Protein AF-A0A9D8L9W2-F1 (afdb_monomer_lite)

pLDDT: mean 71.3, std 14.67, range [38.94, 97.94]

Radius of gyration: 32.03 Å; chains: 1; bounding box: 84×55×63 Å

Foldseek 3Di:
DDDDPDDPDPPQDDDPWDADPVRDTDDDPPPDRPDDDCVVVVVCVCVPPVNVVVVVVVVVVVVVVVVVVCCVPVNPVDPPPPVPDDDDDPDDPDD

Sequence (95 aa):
MAEVPSRHEPTVAQVDRLIDENGAPIEIPEDSELKLTHAVEESVGGTGPTAWWRAGLIALAIVVVMLLAFQLLLGKTGIDMVPGTPTAATQPAQP

Secondary structure (DSSP, 8-state):
-PPPPP-----PPP-S--B-TTS-B----TT------THHHHHHHHHSHHHHHHHHHHHHHHHHHHHHHHHHHH------PPTT------PPPP-

Structure (mmCIF, N/CA/C/O backbone):
data_AF-A0A9D8L9W2-F1
#
_entry.id   AF-A0A9D8L9W2-F1
#
loop_
_atom_site.group_PDB
_atom_site.id
_atom_site.type_symbol
_atom_site.label_atom_id
_atom_site.label_alt_id
_atom_site.label_comp_id
_atom_site.label_asym_id
_atom_site.label_entity_id
_atom_site.label_seq_id
_atom_site.pdbx_PDB_ins_code
_atom_site.Cartn_x
_atom_site.Cartn_y
_atom_site.Cartn_z
_atom_site.occupancy
_atom_site.B_iso_or_equiv
_atom_site.auth_seq_id
_atom_site.auth_comp_id
_atom_site.auth_asym_id
_atom_site.auth_atom_id
_atom_site.pdbx_PDB_model_num
ATOM 1 N N . MET A 1 1 ? -10.429 -38.051 31.121 1.00 38.94 1 MET A N 1
ATOM 2 C CA . MET A 1 1 ? -11.486 -37.022 31.178 1.00 38.94 1 MET A CA 1
ATOM 3 C C . MET A 1 1 ? -10.758 -35.692 31.197 1.00 38.94 1 MET A C 1
ATOM 5 O O . MET A 1 1 ? -9.989 -35.483 32.121 1.00 38.94 1 MET A O 1
ATOM 9 N N . ALA A 1 2 ? -10.827 -34.912 30.117 1.00 45.69 2 ALA A N 1
ATOM 10 C CA . ALA A 1 2 ? -10.111 -33.640 30.021 1.00 45.69 2 ALA A CA 1
ATOM 11 C C . ALA A 1 2 ? -10.992 -32.533 30.606 1.00 45.69 2 ALA A C 1
ATOM 13 O O . ALA A 1 2 ? -12.154 -32.408 30.223 1.00 45.69 2 ALA A O 1
ATOM 14 N N . GLU A 1 3 ? -10.445 -31.790 31.560 1.00 54.47 3 GLU A N 1
ATOM 15 C CA . GLU A 1 3 ? -11.106 -30.672 32.224 1.00 54.47 3 GLU A CA 1
ATOM 16 C C . GLU A 1 3 ? -11.204 -29.488 31.257 1.00 54.47 3 GLU A C 1
ATOM 18 O O . GLU A 1 3 ? -10.214 -29.092 30.639 1.00 54.47 3 GLU A O 1
ATOM 23 N N . VAL A 1 4 ? -12.417 -28.970 31.065 1.00 63.72 4 VAL A N 1
ATOM 24 C CA . VAL A 1 4 ? -12.665 -27.805 30.210 1.00 63.72 4 VAL A CA 1
ATOM 25 C C . VAL A 1 4 ? -12.271 -26.565 31.015 1.00 63.72 4 VAL A C 1
ATOM 27 O O . VAL A 1 4 ? -12.854 -26.353 32.078 1.00 63.72 4 VAL A O 1
ATOM 30 N N . PRO A 1 5 ? -11.304 -25.744 30.565 1.00 55.22 5 PRO A N 1
ATOM 31 C CA . PRO A 1 5 ? -10.909 -24.559 31.310 1.00 55.22 5 PRO A CA 1
ATOM 32 C C . PRO A 1 5 ? -12.078 -23.572 31.358 1.00 55.22 5 PRO A C 1
ATOM 34 O O . PRO A 1 5 ? -12.639 -23.199 30.324 1.00 55.22 5 PRO A O 1
ATOM 37 N N . SER A 1 6 ? -12.447 -23.168 32.572 1.00 58.28 6 SER A N 1
ATOM 38 C CA . SER A 1 6 ? -13.485 -22.181 32.854 1.00 58.28 6 SER A CA 1
ATOM 39 C C . SER A 1 6 ? -13.187 -20.892 32.093 1.00 58.28 6 SER A C 1
ATOM 41 O O . SER A 1 6 ? -12.154 -20.254 32.304 1.00 58.28 6 SER A O 1
ATOM 43 N N . ARG A 1 7 ? -14.080 -20.517 31.174 1.00 54.25 7 ARG A N 1
ATOM 44 C CA . ARG A 1 7 ? -13.993 -19.266 30.420 1.00 54.25 7 ARG A CA 1
ATOM 45 C C . ARG A 1 7 ? -14.114 -18.117 31.429 1.00 54.25 7 ARG A C 1
ATOM 47 O O . ARG A 1 7 ? -15.145 -17.986 32.076 1.00 54.25 7 ARG A O 1
ATOM 54 N N . HIS A 1 8 ? -13.044 -17.346 31.609 1.00 55.28 8 HIS A N 1
ATOM 55 C CA . HIS A 1 8 ? -13.056 -16.141 32.435 1.00 55.28 8 HIS A CA 1
ATOM 56 C C . HIS A 1 8 ? -14.029 -15.151 31.787 1.00 55.28 8 HIS A C 1
ATOM 58 O O . HIS A 1 8 ? -13.773 -14.683 30.676 1.00 55.28 8 HIS A O 1
ATOM 64 N N . GLU A 1 9 ? -15.178 -14.914 32.418 1.00 58.56 9 GLU A N 1
ATOM 65 C CA . GLU A 1 9 ? -16.089 -13.863 31.976 1.00 58.56 9 GLU A CA 1
ATOM 66 C C . GLU A 1 9 ? -15.380 -12.516 32.155 1.00 58.56 9 GLU A C 1
ATOM 68 O O . GLU A 1 9 ? -14.788 -12.275 33.211 1.00 58.56 9 GLU A O 1
ATOM 73 N N . PRO A 1 10 ? -15.341 -11.666 31.117 1.00 55.44 10 PRO A N 1
ATOM 74 C CA . PRO A 1 10 ? -14.670 -10.385 31.218 1.00 55.44 10 PRO A CA 1
ATOM 75 C C . PRO A 1 10 ? -15.379 -9.540 32.276 1.00 55.44 10 PRO A C 1
ATOM 77 O O . PRO A 1 10 ? -16.590 -9.352 32.214 1.00 55.44 10 PRO A O 1
ATOM 80 N N . THR A 1 11 ? -14.620 -9.018 33.238 1.00 59.91 11 THR A N 1
ATOM 81 C CA . THR A 1 11 ? -15.116 -8.033 34.201 1.00 59.91 11 THR A CA 1
ATOM 82 C C . THR A 1 11 ? -15.617 -6.811 33.434 1.00 59.91 11 THR A C 1
ATOM 84 O O . THR A 1 11 ? -14.826 -6.000 32.952 1.00 59.91 11 THR A O 1
ATOM 87 N N . VAL A 1 12 ? -16.936 -6.704 33.280 1.00 62.12 12 VAL A N 1
ATOM 88 C CA . VAL A 1 12 ? -17.594 -5.552 32.663 1.00 62.12 12 VAL A CA 1
ATOM 89 C C . VAL A 1 12 ? -17.420 -4.354 33.597 1.00 62.12 12 VAL A C 1
ATOM 91 O O . VAL A 1 12 ? -17.563 -4.476 34.814 1.00 62.12 12 VAL A O 1
ATOM 94 N N . ALA A 1 13 ? -17.071 -3.194 33.043 1.00 61.59 13 ALA A N 1
ATOM 95 C CA . ALA A 1 13 ? -16.940 -1.975 33.828 1.00 61.59 13 ALA A CA 1
ATOM 96 C C . ALA A 1 13 ? -18.312 -1.576 34.403 1.00 61.59 13 ALA A C 1
ATOM 98 O O . ALA A 1 13 ? -19.233 -1.275 33.647 1.00 61.59 13 ALA A O 1
ATOM 99 N N . GLN A 1 14 ? -18.444 -1.558 35.733 1.00 60.50 14 GLN A N 1
ATOM 100 C CA . GLN A 1 14 ? -19.571 -0.901 36.397 1.00 60.50 14 GLN A CA 1
ATOM 101 C C . GLN A 1 14 ? -19.315 0.604 36.391 1.00 60.50 14 GLN A C 1
ATOM 103 O O . GLN A 1 14 ? -18.316 1.070 36.937 1.00 60.50 14 GLN A O 1
ATOM 108 N N . VAL A 1 15 ? -20.199 1.353 35.741 1.00 66.25 15 VAL A N 1
ATOM 109 C CA . VAL A 1 15 ? -20.116 2.810 35.627 1.00 66.25 15 VAL A CA 1
ATOM 110 C C . VAL A 1 15 ? -21.412 3.425 36.142 1.00 66.25 15 VAL A C 1
ATOM 112 O O . VAL A 1 15 ? -22.494 3.002 35.750 1.00 66.25 15 VAL A O 1
ATOM 115 N N . ASP A 1 16 ? -21.301 4.428 37.017 1.00 73.81 16 ASP A N 1
ATOM 116 C CA . ASP A 1 16 ? -22.464 5.064 37.658 1.00 73.81 16 ASP A CA 1
ATOM 117 C C . ASP A 1 16 ? -23.309 5.898 36.679 1.00 73.81 16 ASP A C 1
ATOM 119 O O . ASP A 1 16 ? -24.495 6.137 36.911 1.00 73.81 16 ASP A O 1
ATOM 123 N N . ARG A 1 17 ? -22.699 6.403 35.596 1.00 73.19 17 ARG A N 1
ATOM 124 C CA . ARG A 1 17 ? -23.374 7.238 34.595 1.00 73.19 17 ARG A CA 1
ATOM 125 C C . ARG A 1 17 ? -22.678 7.165 33.241 1.00 73.19 17 ARG A C 1
ATOM 127 O O . ARG A 1 17 ? -21.460 7.299 33.158 1.00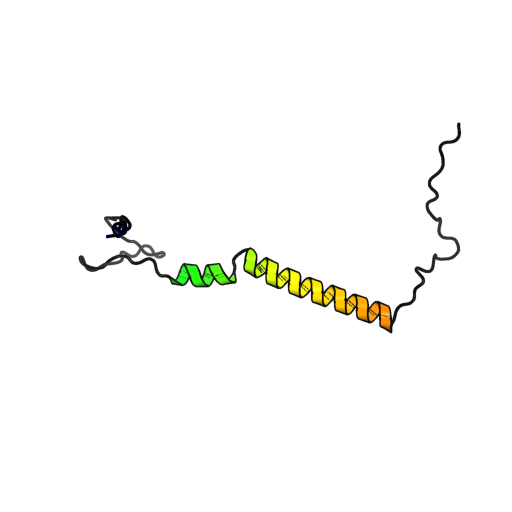 73.19 17 ARG A O 1
ATOM 134 N N . LEU A 1 18 ? -23.474 7.047 32.183 1.00 77.81 18 LEU A N 1
ATOM 135 C CA . LEU A 1 18 ? -23.024 7.164 30.800 1.00 77.81 18 LEU A CA 1
ATOM 136 C C . LEU A 1 18 ? -23.470 8.490 30.202 1.00 77.81 18 LEU A C 1
ATOM 138 O O . LEU A 1 18 ? -24.606 8.919 30.401 1.00 77.81 18 LEU A O 1
ATOM 142 N N . ILE A 1 19 ? -22.558 9.121 29.472 1.00 81.44 19 ILE A N 1
ATOM 143 C CA . ILE A 1 19 ? -22.748 10.405 28.802 1.00 81.44 19 ILE A CA 1
ATOM 144 C C . ILE A 1 19 ? -22.303 10.236 27.344 1.00 81.44 19 ILE A C 1
ATOM 146 O O . ILE A 1 19 ? -21.256 9.633 27.105 1.00 81.44 19 ILE A O 1
ATOM 150 N N . ASP A 1 20 ? -23.090 10.738 26.392 1.00 82.69 20 ASP A N 1
ATOM 151 C CA . ASP A 1 20 ? -22.758 10.725 24.960 1.00 82.69 20 ASP A CA 1
ATOM 152 C C . ASP A 1 20 ? -21.759 11.839 24.568 1.00 82.69 20 ASP A C 1
ATOM 154 O O . ASP A 1 20 ? -21.396 12.694 25.384 1.00 82.69 20 ASP A O 1
ATOM 158 N N . GLU A 1 21 ? -21.318 11.875 23.303 1.00 84.25 21 GLU A N 1
ATOM 159 C CA . GLU A 1 21 ? -20.414 12.929 22.808 1.00 84.25 21 GLU A CA 1
ATOM 160 C C . GLU A 1 21 ? -20.995 14.356 22.853 1.00 84.25 21 GLU A C 1
ATOM 162 O O . GLU A 1 21 ? -20.251 15.332 22.738 1.00 84.25 21 GLU A O 1
ATOM 167 N N . ASN A 1 22 ? -22.305 14.492 23.048 1.00 86.12 22 ASN A N 1
ATOM 168 C CA . ASN A 1 22 ? -23.027 15.758 23.121 1.00 86.12 22 ASN A CA 1
ATOM 169 C C . ASN A 1 22 ? -23.324 16.179 24.572 1.00 86.12 22 ASN A C 1
ATOM 171 O O . ASN A 1 22 ? -23.939 17.224 24.798 1.00 86.12 22 ASN A O 1
ATOM 175 N N . GLY A 1 23 ? -22.881 15.396 25.562 1.00 79.12 23 GLY A N 1
ATOM 176 C CA . GLY A 1 23 ? -23.120 15.651 26.980 1.00 79.12 23 GLY A CA 1
ATOM 177 C C . GLY A 1 23 ? -24.487 15.180 27.490 1.00 79.12 23 GLY A C 1
ATOM 178 O O . GLY A 1 23 ? -24.853 15.503 28.623 1.00 79.12 23 GLY A O 1
ATOM 179 N N . ALA A 1 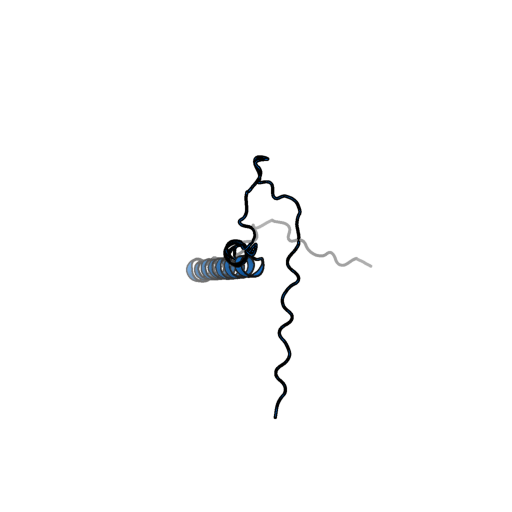24 ? -25.248 14.433 26.690 1.00 83.12 24 ALA A N 1
ATOM 180 C CA . ALA A 1 24 ? -26.544 13.890 27.064 1.00 83.12 24 ALA A CA 1
ATOM 181 C C . ALA A 1 24 ? -26.391 12.576 27.855 1.00 83.12 24 ALA A C 1
ATOM 183 O O . ALA A 1 24 ? -25.585 11.717 27.488 1.00 83.12 24 ALA A O 1
ATOM 184 N N . PRO A 1 25 ? -27.153 12.391 28.949 1.00 81.88 25 PRO A N 1
ATOM 185 C CA . PRO A 1 25 ? -27.160 11.136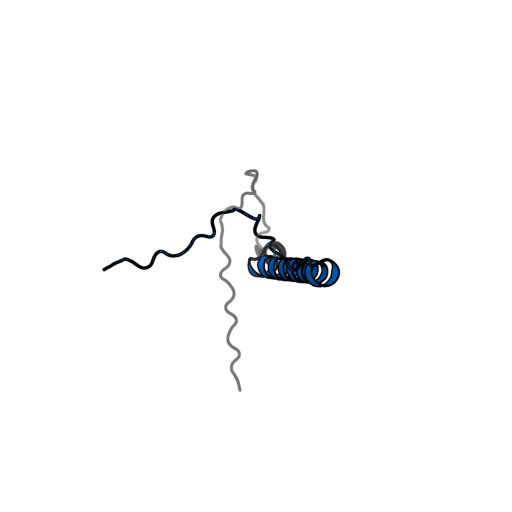 29.687 1.00 81.88 25 PRO A CA 1
AT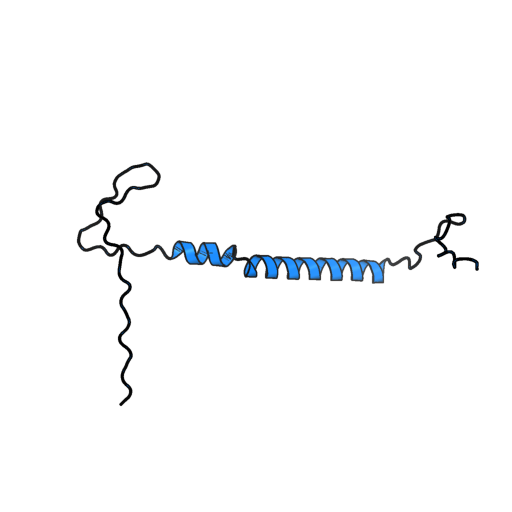OM 186 C C . PRO A 1 25 ? -27.821 10.023 28.870 1.00 81.88 25 PRO A C 1
ATOM 188 O O . PRO A 1 25 ? -28.901 10.209 28.311 1.00 81.88 25 PRO A O 1
ATOM 191 N N . ILE A 1 26 ? -27.174 8.858 28.836 1.00 79.00 26 ILE A N 1
ATOM 192 C CA . ILE A 1 26 ? -27.696 7.655 28.184 1.00 79.00 26 ILE A CA 1
ATOM 193 C C . ILE A 1 26 ? -28.350 6.782 29.258 1.00 79.00 26 ILE A C 1
ATOM 195 O O . ILE A 1 26 ? -27.671 6.294 30.162 1.00 79.00 26 ILE A O 1
ATOM 199 N N . GLU A 1 27 ? -29.665 6.584 29.162 1.00 74.31 27 GLU A N 1
ATOM 200 C CA . GLU A 1 27 ? -30.395 5.645 30.017 1.00 74.31 27 GLU A CA 1
ATOM 201 C C . GLU A 1 27 ? -30.222 4.224 29.484 1.00 74.31 27 GLU A C 1
ATOM 203 O O . GLU A 1 27 ? -30.585 3.922 28.345 1.00 74.31 27 GLU A O 1
ATOM 208 N N . ILE A 1 28 ? -29.654 3.350 30.313 1.00 69.38 28 ILE A N 1
ATOM 209 C CA . ILE A 1 28 ? -29.479 1.936 29.994 1.00 69.38 28 ILE A CA 1
ATOM 210 C C . ILE A 1 28 ? -30.373 1.116 30.923 1.00 69.38 28 ILE A C 1
ATOM 212 O O . ILE A 1 28 ? -30.341 1.352 32.131 1.00 69.38 28 ILE A O 1
ATOM 216 N N . PRO A 1 29 ? -31.174 0.175 30.387 1.00 74.00 29 PRO A N 1
ATOM 217 C CA . PRO A 1 29 ? -31.954 -0.751 31.201 1.00 74.00 29 PRO A CA 1
ATOM 218 C C . PRO A 1 29 ? -31.058 -1.488 32.204 1.00 74.00 29 PRO A C 1
ATOM 220 O O . PRO A 1 29 ? -29.948 -1.887 31.854 1.00 74.00 29 PRO A O 1
ATOM 223 N N . GLU A 1 30 ? -31.533 -1.677 33.438 1.00 66.00 30 GLU A N 1
ATOM 224 C CA . GLU A 1 30 ? -30.724 -2.224 34.544 1.00 66.00 30 GLU A CA 1
ATOM 225 C C . GLU A 1 30 ? -30.186 -3.647 34.288 1.00 66.00 30 GLU A C 1
ATOM 227 O O . GLU A 1 30 ? -29.252 -4.093 34.951 1.00 66.00 30 GLU A O 1
ATOM 232 N N . ASP A 1 31 ? -30.745 -4.351 33.305 1.00 63.19 31 ASP A N 1
ATOM 233 C CA . ASP A 1 31 ? -30.386 -5.698 32.865 1.00 63.19 31 ASP A CA 1
ATOM 234 C C . ASP A 1 31 ? -29.586 -5.739 31.548 1.00 63.19 31 ASP A C 1
ATOM 236 O O . ASP A 1 31 ? -29.286 -6.818 31.031 1.00 63.19 31 ASP A O 1
ATOM 240 N N . SER A 1 32 ? -29.219 -4.585 30.987 1.00 60.50 32 SER A N 1
ATOM 241 C CA . SER A 1 32 ? -28.534 -4.519 29.699 1.00 60.50 32 SER A CA 1
ATOM 242 C C . SER A 1 32 ? -27.013 -4.535 29.866 1.00 60.50 32 SER A C 1
ATOM 244 O O . SER A 1 32 ? -26.402 -3.568 30.322 1.00 60.50 32 SER A O 1
ATOM 246 N N . GLU A 1 33 ? -26.370 -5.614 29.412 1.00 61.59 33 GLU A N 1
ATOM 247 C CA . GLU A 1 33 ? -24.918 -5.635 29.225 1.00 61.59 33 GLU A CA 1
ATOM 248 C C . GLU A 1 33 ? -24.506 -4.576 28.196 1.00 61.59 33 GLU A C 1
AT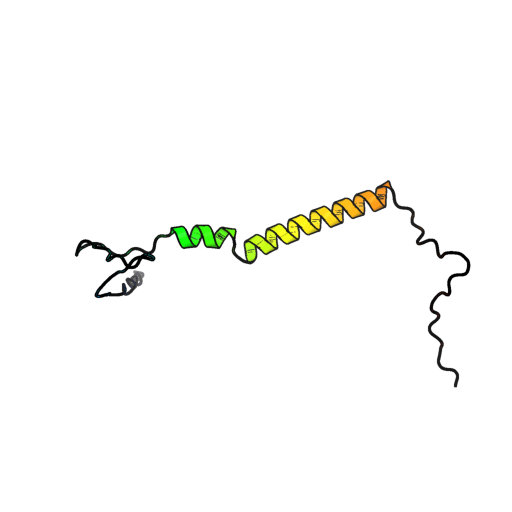OM 250 O O . GLU A 1 33 ? -24.902 -4.615 27.026 1.00 61.59 33 GLU A O 1
ATOM 255 N N . LEU A 1 34 ? -23.648 -3.654 28.626 1.00 60.50 34 LEU A N 1
ATOM 256 C CA . LEU A 1 34 ? -22.891 -2.765 27.756 1.00 60.50 34 LEU A CA 1
ATOM 257 C C . LEU A 1 34 ? -21.935 -3.584 26.886 1.00 60.50 34 LEU A C 1
ATOM 259 O O . LEU A 1 34 ? -20.779 -3.817 27.240 1.00 60.50 34 LEU A O 1
ATOM 263 N N . LYS A 1 35 ? -22.423 -4.053 25.738 1.00 62.78 35 LYS A N 1
ATOM 264 C CA . LYS A 1 35 ? -21.586 -4.733 24.751 1.00 62.78 35 LYS A CA 1
ATOM 265 C C . LYS A 1 35 ? -20.801 -3.711 23.947 1.00 62.78 35 LYS A C 1
ATOM 267 O O . LYS A 1 35 ? -21.377 -2.796 23.364 1.00 62.78 35 LYS A O 1
ATOM 272 N N . LEU A 1 36 ? -19.485 -3.909 23.882 1.00 60.44 36 LEU A N 1
ATOM 273 C CA . LEU A 1 36 ? -18.629 -3.197 22.942 1.00 60.44 36 LEU A CA 1
ATOM 274 C C . LEU A 1 36 ? -19.193 -3.413 21.532 1.00 60.44 36 LEU A C 1
ATOM 276 O O . LEU A 1 36 ? -19.339 -4.553 21.081 1.00 60.44 36 LEU A O 1
ATOM 280 N N . THR A 1 37 ? -19.543 -2.334 20.839 1.00 60.81 37 THR A N 1
ATOM 281 C CA . THR A 1 37 ? -20.019 -2.425 19.462 1.00 60.81 37 THR A CA 1
ATOM 282 C C . THR A 1 37 ? -18.854 -2.911 18.603 1.00 60.81 37 THR A C 1
ATOM 284 O O . THR A 1 37 ? -17.908 -2.166 18.354 1.00 60.81 37 THR A O 1
ATOM 287 N N . HIS A 1 38 ? -18.932 -4.151 18.113 1.00 58.53 38 HIS A N 1
ATOM 288 C CA . HIS A 1 38 ? -17.960 -4.775 17.196 1.00 58.53 38 HIS A CA 1
ATOM 289 C C . HIS A 1 38 ? -17.659 -3.967 15.911 1.00 58.53 38 HIS A C 1
ATOM 291 O O . HIS A 1 38 ? -16.786 -4.330 15.125 1.00 58.53 38 HIS A O 1
ATOM 297 N N . ALA A 1 39 ? -18.357 -2.850 15.688 1.00 55.50 39 ALA A N 1
ATOM 298 C CA . ALA A 1 39 ? -18.131 -1.909 14.596 1.00 55.50 39 ALA A CA 1
ATOM 299 C C . ALA A 1 39 ? -16.721 -1.276 14.597 1.00 55.50 39 ALA A C 1
ATOM 301 O O . ALA A 1 39 ? -16.253 -0.811 13.552 1.00 55.50 39 ALA A O 1
ATOM 302 N N . VAL A 1 40 ? -16.021 -1.269 15.741 1.00 55.88 40 VAL A N 1
ATOM 303 C CA . VAL A 1 40 ? -14.637 -0.773 15.814 1.00 55.88 40 VAL A CA 1
ATOM 304 C C . VAL A 1 40 ? -13.666 -1.751 15.144 1.00 55.88 40 VAL A C 1
ATOM 306 O O . VAL A 1 40 ? -12.808 -1.312 14.380 1.00 55.88 40 VAL A O 1
ATOM 309 N N . GLU A 1 41 ? -13.817 -3.066 15.343 1.00 55.00 41 GLU A N 1
ATOM 310 C CA . GLU A 1 41 ? -12.906 -4.053 14.744 1.00 55.00 41 GLU A CA 1
ATOM 311 C C . GLU A 1 41 ? -12.932 -4.037 13.208 1.00 55.00 41 GLU A C 1
ATOM 313 O O . GLU A 1 41 ? -11.879 -4.142 12.576 1.00 55.00 41 GLU A O 1
ATOM 318 N N . GLU A 1 42 ? -14.105 -3.869 12.591 1.00 56.81 42 GLU A N 1
ATOM 319 C CA . GLU A 1 42 ? -14.235 -3.869 11.127 1.00 56.81 42 GLU A CA 1
ATOM 320 C C . GLU A 1 42 ? -13.588 -2.624 10.495 1.00 56.81 42 GLU A C 1
ATOM 322 O O . GLU A 1 42 ? -12.866 -2.718 9.498 1.00 56.81 42 GLU A O 1
ATOM 327 N N . SER A 1 43 ? -13.749 -1.464 11.138 1.00 56.38 43 SER A N 1
ATOM 328 C CA . SER A 1 43 ? -13.144 -0.198 10.698 1.00 56.38 43 SER A CA 1
ATOM 329 C C . SER A 1 43 ? -11.616 -0.182 10.879 1.00 56.38 43 SER A C 1
ATOM 331 O O . SER A 1 43 ? -10.883 0.375 10.054 1.00 56.38 43 SER A O 1
ATOM 333 N N . VAL A 1 44 ? -11.112 -0.841 11.930 1.00 58.31 44 VAL A N 1
ATOM 334 C CA . VAL A 1 44 ? -9.671 -1.003 12.189 1.00 58.31 44 VAL A CA 1
ATOM 335 C C . VAL A 1 44 ? -9.046 -2.028 11.237 1.00 58.31 44 VAL A C 1
ATOM 337 O O . VAL A 1 44 ? -7.916 -1.837 10.788 1.00 58.31 44 VAL A O 1
ATOM 340 N N . GLY A 1 45 ? -9.771 -3.080 10.849 1.00 60.28 45 GLY A N 1
ATOM 341 C CA . GLY A 1 45 ? -9.281 -4.094 9.909 1.00 60.28 45 GLY A CA 1
ATOM 342 C C . GLY A 1 45 ? -8.934 -3.536 8.522 1.00 60.28 45 GLY A C 1
ATOM 343 O O . GLY A 1 45 ? -7.953 -3.966 7.910 1.00 60.28 45 GLY A O 1
ATOM 344 N N . GLY A 1 46 ? -9.697 -2.547 8.041 1.00 61.44 46 GLY A N 1
ATOM 345 C CA . GLY A 1 46 ? -9.472 -1.902 6.741 1.00 61.44 46 GLY A CA 1
ATOM 346 C C . GLY A 1 46 ? -8.366 -0.840 6.739 1.00 61.44 46 GLY A C 1
ATOM 347 O O . GLY A 1 46 ? -7.676 -0.669 5.735 1.00 61.44 46 GLY A O 1
ATOM 348 N N . THR A 1 47 ? -8.168 -0.151 7.865 1.00 65.94 47 THR A N 1
ATOM 349 C CA . THR A 1 47 ? -7.184 0.941 8.017 1.00 65.94 47 THR A CA 1
ATOM 350 C C . THR A 1 47 ? -5.914 0.516 8.757 1.00 65.94 47 THR A C 1
ATOM 352 O O . THR A 1 47 ? -4.984 1.307 8.914 1.00 65.94 47 THR A O 1
ATOM 355 N N . GLY A 1 48 ? -5.849 -0.745 9.188 1.00 75.81 48 GLY A N 1
ATOM 356 C CA . GLY A 1 48 ? -4.718 -1.302 9.910 1.00 75.81 48 GLY A CA 1
ATOM 357 C C . GLY A 1 48 ? -3.411 -1.220 9.108 1.00 75.81 48 GLY A C 1
ATOM 358 O O . GLY A 1 48 ? -3.428 -1.361 7.877 1.00 75.81 48 GLY A O 1
ATOM 359 N N . PRO A 1 49 ? -2.251 -1.069 9.780 1.00 74.81 49 PRO A N 1
ATOM 360 C CA . PRO A 1 49 ? -0.953 -0.916 9.118 1.00 74.81 49 PRO A CA 1
ATOM 361 C C . PRO A 1 49 ? -0.664 -2.009 8.084 1.00 74.81 49 PRO A C 1
ATOM 363 O O . PRO A 1 49 ? -0.104 -1.739 7.025 1.00 74.81 49 PRO A O 1
ATOM 366 N N . THR A 1 50 ? -1.091 -3.243 8.362 1.00 83.38 50 THR A N 1
ATOM 367 C CA . THR A 1 50 ? -0.914 -4.399 7.476 1.00 83.38 50 THR A CA 1
ATOM 368 C C . THR A 1 50 ? -1.704 -4.271 6.171 1.00 83.38 50 THR A C 1
ATOM 370 O O . THR A 1 50 ? -1.192 -4.637 5.112 1.00 83.38 50 THR A O 1
ATOM 373 N N . ALA A 1 51 ? -2.932 -3.745 6.217 1.00 81.00 51 ALA A N 1
ATOM 374 C CA . ALA A 1 51 ? -3.772 -3.573 5.033 1.00 81.00 51 ALA A CA 1
ATOM 375 C C . ALA A 1 51 ? -3.205 -2.485 4.111 1.00 81.00 51 ALA A C 1
ATOM 377 O O . ALA A 1 51 ? -3.051 -2.722 2.908 1.00 81.00 51 ALA A O 1
ATOM 378 N N . TRP A 1 52 ? -2.796 -1.345 4.683 1.00 85.94 52 TRP A N 1
ATOM 379 C CA . TRP A 1 52 ? -2.126 -0.277 3.937 1.00 85.94 52 TRP A CA 1
ATOM 380 C C . TRP A 1 52 ? -0.826 -0.778 3.310 1.00 85.94 52 TRP A C 1
ATOM 382 O O . TRP A 1 52 ? -0.601 -0.578 2.117 1.00 85.94 52 TRP A O 1
ATOM 392 N N . TRP A 1 53 ? 0.024 -1.470 4.076 1.00 90.75 53 TRP A N 1
ATOM 393 C CA . TRP A 1 53 ? 1.284 -2.007 3.556 1.00 90.75 53 TRP A CA 1
ATOM 394 C C . TRP A 1 53 ? 1.070 -2.966 2.390 1.00 90.75 53 TRP A C 1
ATOM 396 O O . TRP A 1 53 ? 1.770 -2.876 1.383 1.00 90.75 53 TRP A O 1
ATOM 406 N N . ARG A 1 54 ? 0.077 -3.856 2.486 1.00 89.12 54 ARG A N 1
ATOM 407 C CA . ARG A 1 54 ? -0.246 -4.785 1.401 1.00 89.12 54 ARG A CA 1
ATOM 408 C C . ARG A 1 54 ? -0.683 -4.038 0.141 1.00 89.12 54 ARG A C 1
ATOM 410 O O . ARG A 1 54 ? -0.178 -4.337 -0.936 1.00 89.12 54 ARG A O 1
ATOM 417 N N . ALA A 1 55 ? -1.574 -3.055 0.273 1.00 89.31 55 ALA A N 1
ATOM 418 C CA . ALA A 1 55 ? -2.006 -2.227 -0.853 1.00 89.31 55 ALA A CA 1
ATOM 419 C C . ALA A 1 55 ? -0.833 -1.439 -1.468 1.00 89.31 55 ALA A C 1
ATOM 421 O O . ALA A 1 55 ? -0.675 -1.423 -2.688 1.00 89.31 55 ALA A O 1
ATOM 422 N N . GLY A 1 56 ? 0.031 -0.858 -0.630 1.00 92.31 56 GLY A N 1
ATOM 423 C CA . GLY A 1 56 ? 1.220 -0.121 -1.055 1.00 92.31 56 GLY A CA 1
ATOM 424 C C . GLY A 1 56 ? 2.231 -0.987 -1.812 1.00 92.31 56 GLY A C 1
ATOM 425 O O . GLY A 1 56 ? 2.712 -0.579 -2.866 1.00 92.31 56 GLY A O 1
ATOM 426 N N . LEU A 1 57 ? 2.514 -2.203 -1.333 1.00 96.50 57 LEU A N 1
ATOM 427 C CA . LEU A 1 57 ? 3.423 -3.139 -2.009 1.00 96.50 57 LEU A CA 1
ATOM 428 C C . LEU A 1 57 ? 2.872 -3.611 -3.357 1.00 96.50 57 LEU A C 1
ATOM 430 O O . LEU A 1 57 ? 3.626 -3.712 -4.323 1.00 96.50 57 LEU A O 1
ATOM 434 N N . ILE A 1 58 ? 1.562 -3.859 -3.440 1.00 96.38 58 ILE A N 1
ATOM 435 C CA . ILE A 1 58 ? 0.904 -4.214 -4.703 1.00 96.38 58 ILE A CA 1
ATOM 436 C C . ILE A 1 58 ? 1.011 -3.051 -5.696 1.00 96.38 58 ILE A C 1
ATOM 438 O O . ILE A 1 58 ? 1.421 -3.256 -6.837 1.00 96.38 58 ILE A O 1
ATOM 442 N N . ALA A 1 59 ? 0.702 -1.826 -5.262 1.00 96.94 59 ALA A N 1
ATOM 443 C CA . ALA A 1 59 ? 0.816 -0.640 -6.106 1.00 96.94 59 ALA A CA 1
ATOM 444 C C . ALA A 1 59 ? 2.259 -0.417 -6.593 1.00 96.94 59 ALA A C 1
ATOM 446 O O . ALA A 1 59 ? 2.479 -0.179 -7.780 1.00 96.94 59 ALA A O 1
ATOM 447 N N . LEU A 1 60 ? 3.252 -0.561 -5.708 1.00 97.50 60 LEU A N 1
ATOM 448 C CA . LEU A 1 60 ? 4.667 -0.444 -6.061 1.00 97.50 60 LEU A CA 1
ATOM 449 C C . LEU A 1 60 ? 5.079 -1.485 -7.109 1.00 97.50 60 LEU A C 1
ATOM 451 O O . LEU A 1 60 ? 5.739 -1.139 -8.089 1.00 97.50 60 LEU A O 1
ATOM 455 N N . ALA A 1 61 ? 4.669 -2.742 -6.931 1.00 97.81 61 ALA A N 1
ATOM 456 C CA . ALA A 1 61 ? 4.968 -3.810 -7.879 1.00 97.81 61 ALA A CA 1
ATOM 457 C C . ALA A 1 61 ? 4.414 -3.495 -9.278 1.00 97.81 61 ALA A C 1
ATOM 459 O O . ALA A 1 61 ? 5.120 -3.671 -10.269 1.00 97.81 61 ALA A O 1
ATOM 460 N N . ILE A 1 62 ? 3.190 -2.959 -9.360 1.00 97.94 62 ILE A N 1
ATOM 461 C CA . ILE A 1 62 ? 2.580 -2.538 -10.628 1.00 97.94 62 ILE A CA 1
ATOM 462 C C . ILE A 1 62 ? 3.424 -1.450 -11.302 1.00 97.94 62 ILE A C 1
ATOM 464 O O . ILE A 1 62 ? 3.740 -1.573 -12.484 1.00 97.94 62 ILE A O 1
ATOM 468 N N . VAL A 1 63 ? 3.838 -0.416 -10.561 1.00 97.69 63 VAL A N 1
ATOM 469 C CA . VAL A 1 63 ? 4.663 0.675 -11.108 1.00 97.69 63 VAL A CA 1
ATOM 470 C C . VAL A 1 63 ? 5.995 0.146 -11.637 1.00 97.69 63 VAL A C 1
ATOM 472 O O . VAL A 1 63 ? 6.380 0.480 -12.755 1.00 97.69 63 VAL A O 1
ATOM 475 N N . VAL A 1 64 ? 6.680 -0.715 -10.880 1.00 97.44 64 VAL A N 1
ATOM 476 C CA . VAL A 1 64 ? 7.948 -1.325 -11.311 1.00 97.44 64 VAL A CA 1
ATOM 477 C C . VAL A 1 64 ? 7.765 -2.120 -12.603 1.00 97.44 64 VAL A C 1
ATOM 479 O O . VAL A 1 64 ? 8.559 -1.964 -13.528 1.00 97.44 64 VAL A O 1
ATOM 482 N N . VAL A 1 65 ? 6.709 -2.933 -12.698 1.00 97.12 65 VAL A N 1
ATOM 483 C CA . VAL A 1 65 ? 6.411 -3.722 -13.903 1.00 97.12 65 VAL A CA 1
ATOM 484 C C . VAL A 1 65 ? 6.095 -2.819 -15.095 1.00 97.12 65 VAL A C 1
ATOM 486 O O . VAL A 1 65 ? 6.598 -3.069 -16.188 1.00 97.12 65 VAL A O 1
ATOM 489 N N . MET A 1 66 ? 5.319 -1.749 -14.900 1.00 95.44 66 MET A N 1
ATOM 490 C CA . MET A 1 66 ? 5.024 -0.783 -15.962 1.00 95.44 66 MET A CA 1
ATOM 491 C C . MET A 1 66 ? 6.287 -0.081 -16.459 1.00 95.44 66 MET A C 1
ATOM 493 O O . MET A 1 66 ? 6.516 -0.009 -17.665 1.00 95.44 66 MET A O 1
ATOM 497 N N . LEU A 1 67 ? 7.128 0.402 -15.542 1.00 93.50 67 LEU A N 1
ATOM 498 C CA . LEU A 1 67 ? 8.395 1.036 -15.894 1.00 93.50 67 LEU A CA 1
ATOM 499 C C . LEU A 1 67 ? 9.309 0.054 -16.624 1.00 93.50 67 LEU A C 1
ATOM 501 O O . LEU A 1 67 ? 9.877 0.412 -17.649 1.00 93.50 67 LEU A O 1
ATOM 505 N N . LEU A 1 68 ? 9.410 -1.190 -16.150 1.00 92.62 68 LEU A N 1
ATOM 506 C CA . LEU A 1 68 ? 10.195 -2.229 -16.810 1.00 92.62 68 LEU A CA 1
ATOM 507 C C . LEU A 1 68 ? 9.672 -2.515 -18.221 1.00 92.62 68 LEU A C 1
ATOM 509 O O . LEU A 1 68 ? 10.464 -2.587 -19.155 1.00 92.62 68 LEU A O 1
ATOM 513 N N . ALA A 1 69 ? 8.355 -2.620 -18.400 1.00 92.25 69 ALA A N 1
ATOM 514 C CA . ALA A 1 69 ? 7.745 -2.804 -19.712 1.00 92.25 69 ALA A CA 1
ATOM 515 C C . ALA A 1 69 ? 8.073 -1.633 -20.650 1.00 92.25 69 ALA A C 1
ATOM 517 O O . ALA A 1 69 ? 8.478 -1.857 -21.789 1.00 92.25 69 ALA A O 1
ATOM 518 N N . PHE A 1 70 ? 7.989 -0.389 -20.171 1.00 90.31 70 PHE A N 1
ATOM 519 C CA . PHE A 1 70 ? 8.402 0.773 -20.957 1.00 90.31 70 PHE A CA 1
ATOM 520 C C . PHE A 1 70 ? 9.899 0.775 -21.262 1.00 90.31 70 PHE A C 1
ATOM 522 O O . PHE A 1 70 ? 10.279 1.114 -22.377 1.00 90.31 70 PHE A O 1
ATOM 529 N N . GLN A 1 71 ? 10.752 0.339 -20.336 1.00 85.75 71 GLN A N 1
ATOM 530 C CA . GLN A 1 71 ? 12.184 0.208 -20.602 1.00 85.75 71 GLN A CA 1
ATOM 531 C C . GLN A 1 71 ? 12.491 -0.891 -21.626 1.00 85.75 71 GLN A C 1
ATOM 533 O O . GLN A 1 71 ? 13.403 -0.725 -22.426 1.00 85.75 71 GLN A O 1
ATOM 538 N N . LEU A 1 72 ? 11.734 -1.989 -21.657 1.00 86.50 72 LEU A N 1
ATOM 539 C CA . LEU A 1 72 ? 11.926 -3.049 -22.652 1.00 86.50 72 LEU A CA 1
ATOM 540 C C . LEU A 1 72 ? 11.385 -2.666 -24.037 1.00 86.50 72 LEU A C 1
ATOM 542 O O . LEU A 1 72 ? 11.963 -3.063 -25.044 1.00 86.50 72 LEU A O 1
ATOM 546 N N . LEU A 1 73 ? 10.289 -1.904 -24.097 1.00 85.06 73 LEU A N 1
ATOM 547 C CA . LEU A 1 73 ? 9.623 -1.546 -25.355 1.00 85.06 73 LEU A CA 1
ATOM 548 C C . LEU A 1 73 ? 10.132 -0.230 -25.971 1.00 85.06 73 LEU A C 1
ATOM 550 O O . LEU A 1 73 ? 10.121 -0.090 -27.190 1.00 85.06 73 LEU A O 1
ATOM 554 N N . LEU A 1 74 ? 10.549 0.743 -25.152 1.00 73.81 74 LEU A N 1
ATOM 555 C CA . LEU A 1 74 ? 10.979 2.092 -25.564 1.00 73.81 74 LEU A CA 1
ATOM 556 C C . LEU A 1 74 ? 12.423 2.425 -25.125 1.00 73.81 74 LEU A C 1
ATOM 558 O O . LEU A 1 74 ? 12.864 3.568 -25.257 1.00 73.81 74 LEU A O 1
ATOM 562 N N . GLY A 1 75 ? 13.166 1.463 -24.572 1.00 62.88 75 GLY A N 1
ATOM 563 C CA . GLY A 1 75 ? 14.457 1.712 -23.932 1.00 62.88 75 GLY A CA 1
ATOM 564 C C . GLY A 1 75 ? 15.547 2.200 -24.878 1.00 62.88 75 GLY A C 1
ATOM 565 O O . GLY A 1 75 ? 16.238 1.403 -25.509 1.00 62.88 75 GLY A O 1
ATOM 566 N N . LYS A 1 76 ? 15.794 3.515 -24.887 1.00 65.56 76 LYS A N 1
ATOM 567 C CA . LYS A 1 76 ? 17.094 4.070 -25.270 1.00 65.56 76 LYS A CA 1
ATOM 568 C C . LYS A 1 76 ? 18.086 3.720 -24.154 1.00 65.56 76 LYS A C 1
ATOM 570 O O . LYS A 1 76 ? 18.073 4.335 -23.096 1.00 65.56 76 LYS A O 1
ATOM 575 N N . THR A 1 77 ? 18.945 2.731 -24.393 1.00 60.94 77 THR A N 1
ATOM 576 C CA . THR A 1 77 ? 20.002 2.248 -23.475 1.00 60.94 77 THR A CA 1
ATOM 577 C C . THR A 1 77 ? 21.160 3.231 -23.265 1.00 60.94 77 THR A C 1
ATOM 579 O O . THR A 1 77 ? 22.125 2.914 -22.574 1.00 60.94 77 THR A O 1
ATOM 582 N N . GLY A 1 78 ? 21.075 4.434 -23.831 1.00 59.62 78 GLY A N 1
ATOM 583 C CA . GLY A 1 78 ? 22.043 5.498 -23.624 1.00 59.62 78 GLY A CA 1
ATOM 584 C C . GLY A 1 78 ? 21.537 6.491 -22.588 1.00 59.62 78 GLY A C 1
ATOM 585 O O . GLY A 1 78 ? 20.739 7.370 -22.915 1.00 59.62 78 GLY A O 1
ATOM 586 N N . ILE A 1 79 ? 22.081 6.432 -21.373 1.00 59.19 79 ILE A N 1
ATOM 587 C CA . ILE A 1 79 ? 22.451 7.680 -20.698 1.00 59.19 79 ILE A CA 1
ATOM 588 C C . ILE A 1 79 ? 23.510 8.323 -21.597 1.00 59.19 79 ILE A C 1
ATOM 590 O O . ILE A 1 79 ? 24.700 8.064 -21.441 1.00 59.19 79 ILE A O 1
ATOM 594 N N . ASP A 1 80 ? 23.058 9.056 -22.621 1.00 61.31 80 ASP A N 1
ATOM 595 C CA . ASP A 1 80 ? 23.939 9.848 -23.474 1.00 61.31 80 ASP A CA 1
ATOM 596 C C . ASP A 1 80 ? 24.667 10.820 -22.550 1.00 61.31 80 ASP A C 1
ATOM 598 O O . ASP A 1 80 ? 24.091 11.789 -22.051 1.00 61.31 80 ASP A O 1
ATOM 602 N N . MET A 1 81 ? 25.939 10.529 -22.286 1.00 64.00 81 MET A N 1
ATOM 603 C CA . MET A 1 81 ? 26.858 11.524 -21.765 1.00 64.00 81 MET A CA 1
ATOM 604 C C . MET A 1 81 ? 26.868 12.643 -22.797 1.00 64.00 81 MET A C 1
ATOM 606 O O . MET A 1 81 ? 27.242 12.419 -23.949 1.00 64.00 81 MET A O 1
ATOM 610 N N . VAL A 1 82 ? 26.429 13.839 -22.405 1.00 67.06 82 VAL A N 1
ATOM 611 C CA . VAL A 1 82 ? 26.546 15.007 -23.275 1.00 67.06 82 VAL A CA 1
ATOM 612 C C . VAL A 1 82 ? 28.038 15.175 -23.577 1.00 67.06 82 VAL A C 1
ATOM 614 O O . VAL A 1 82 ? 28.820 15.323 -22.626 1.00 67.06 82 VAL A O 1
ATOM 617 N N . PRO A 1 83 ? 28.460 15.127 -24.856 1.00 69.12 83 PRO A N 1
ATOM 618 C CA . PRO A 1 83 ? 29.860 15.302 -25.214 1.00 69.12 83 PRO A CA 1
ATOM 619 C C . PRO A 1 83 ? 30.382 16.617 -24.623 1.00 69.12 83 PRO A C 1
ATOM 621 O O . PRO A 1 83 ? 29.822 17.679 -24.880 1.00 69.12 83 PRO A O 1
ATOM 624 N N . GLY A 1 84 ? 31.422 16.539 -23.789 1.00 65.44 84 GLY A N 1
ATOM 625 C CA . GLY A 1 84 ? 31.997 17.699 -23.097 1.00 65.44 84 GLY A CA 1
ATOM 626 C C . GLY A 1 84 ? 31.499 17.946 -21.668 1.00 65.44 84 GLY A C 1
ATOM 627 O O . GLY A 1 84 ? 31.932 18.917 -21.052 1.00 65.44 84 GLY A O 1
ATOM 628 N N . THR A 1 85 ? 30.643 17.088 -21.101 1.00 69.69 85 THR A N 1
ATOM 629 C CA . THR A 1 85 ? 30.333 17.152 -19.662 1.00 69.69 85 THR A CA 1
ATOM 630 C C . THR A 1 85 ? 31.430 16.482 -18.826 1.00 69.69 85 THR A C 1
ATOM 632 O O . THR A 1 85 ? 31.890 15.394 -19.180 1.00 69.69 85 THR A O 1
ATOM 635 N N . PRO A 1 86 ? 31.891 17.111 -17.727 1.00 64.44 86 PRO A N 1
ATOM 636 C CA . PRO A 1 86 ? 32.921 16.526 -16.880 1.00 64.44 86 PRO A CA 1
ATOM 637 C C . PRO A 1 86 ? 32.379 15.273 -16.184 1.00 64.44 86 PRO A C 1
ATOM 639 O O . PRO A 1 86 ? 31.498 15.346 -15.328 1.00 64.44 86 PRO A O 1
ATOM 642 N N . THR A 1 87 ? 32.921 14.109 -16.538 1.00 68.56 87 THR A N 1
ATOM 643 C CA . THR A 1 87 ? 32.736 12.884 -15.758 1.00 68.56 87 THR A CA 1
ATOM 644 C C . THR A 1 87 ? 33.521 13.047 -14.460 1.00 68.56 87 THR A C 1
ATOM 646 O O . THR A 1 87 ? 34.715 13.342 -14.504 1.00 68.56 87 THR A O 1
ATOM 649 N N . ALA A 1 88 ? 32.876 12.892 -13.302 1.00 62.53 88 ALA A N 1
ATOM 650 C CA . ALA A 1 88 ? 33.574 12.923 -12.022 1.00 62.53 88 ALA A CA 1
ATOM 651 C C . ALA A 1 88 ? 34.575 11.756 -11.960 1.00 62.53 88 ALA A C 1
ATOM 653 O O . ALA A 1 88 ? 34.209 10.620 -11.665 1.00 62.53 88 ALA A O 1
ATOM 654 N N . ALA A 1 89 ? 35.839 12.025 -12.281 1.00 60.59 89 ALA A N 1
ATOM 655 C CA . ALA A 1 89 ? 36.934 11.110 -12.016 1.00 60.59 89 ALA A CA 1
ATOM 656 C C . ALA A 1 89 ? 37.259 11.188 -10.521 1.00 60.59 89 ALA A C 1
ATOM 658 O O . ALA A 1 89 ? 37.517 12.269 -9.990 1.00 60.59 89 ALA A O 1
ATOM 659 N N . THR A 1 90 ? 37.260 10.052 -9.826 1.00 61.22 90 THR A N 1
ATOM 660 C CA . THR A 1 90 ? 37.869 9.972 -8.497 1.00 61.22 90 THR 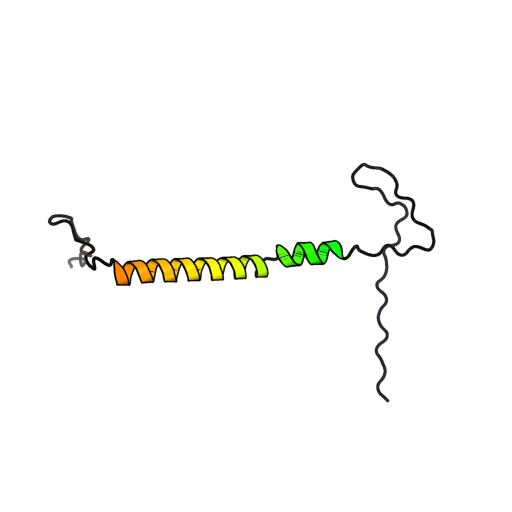A CA 1
ATOM 661 C C . THR A 1 90 ? 39.369 10.199 -8.665 1.00 61.22 90 THR A C 1
ATOM 663 O O . THR A 1 90 ? 40.065 9.324 -9.178 1.00 61.22 90 THR A O 1
ATOM 666 N N . GLN A 1 91 ? 39.864 11.376 -8.283 1.00 61.16 91 GLN A N 1
ATOM 667 C CA . GLN A 1 91 ? 41.293 11.679 -8.244 1.00 61.16 91 GLN A CA 1
ATOM 668 C C . GLN A 1 91 ? 41.978 10.680 -7.287 1.00 61.16 91 GLN A C 1
ATOM 670 O O . GLN A 1 91 ? 41.662 10.698 -6.095 1.00 61.16 91 GLN A O 1
ATOM 675 N N . PRO A 1 92 ? 42.905 9.810 -7.735 1.00 56.22 92 PRO A N 1
ATOM 676 C CA . PRO A 1 92 ? 43.783 9.119 -6.804 1.00 56.22 92 PRO A CA 1
ATOM 677 C C . PRO A 1 92 ? 44.662 10.186 -6.151 1.00 56.22 92 PRO A C 1
ATOM 679 O O . PRO A 1 92 ? 45.258 11.003 -6.858 1.00 56.22 92 PRO A O 1
ATOM 682 N N . ALA A 1 93 ? 44.709 10.211 -4.818 1.00 59.12 93 ALA A N 1
ATOM 683 C CA . ALA A 1 93 ? 45.625 11.076 -4.085 1.00 59.12 93 ALA A CA 1
ATOM 684 C C . ALA A 1 93 ? 47.046 10.867 -4.637 1.00 59.12 93 ALA A C 1
ATOM 686 O O . ALA A 1 93 ? 47.549 9.742 -4.635 1.00 59.12 93 ALA A O 1
ATOM 687 N N . GLN A 1 94 ? 47.652 11.925 -5.182 1.00 53.53 94 GLN A N 1
ATOM 688 C CA . GLN A 1 94 ? 49.055 11.872 -5.587 1.00 53.53 94 GLN A CA 1
ATOM 689 C C . GLN A 1 94 ? 49.933 11.772 -4.325 1.00 53.53 94 GLN A C 1
ATOM 691 O O . GLN A 1 94 ? 49.581 12.405 -3.327 1.00 53.53 94 GLN A O 1
ATOM 696 N N . PRO A 1 95 ? 51.008 10.960 -4.353 1.00 57.72 95 PRO A N 1
ATOM 697 C CA . PRO A 1 95 ? 51.911 10.771 -3.218 1.00 57.72 95 PRO A CA 1
ATOM 698 C C . PRO A 1 95 ? 52.697 12.037 -2.862 1.00 57.72 95 PRO A C 1
ATOM 700 O O . PRO A 1 95 ? 53.005 12.825 -3.787 1.00 57.72 95 PRO A O 1
#